Protein AF-V9IES2-F1 (afdb_monomer_lite)

Sequence (153 aa):
MALFLLIIRYALERYCFAPIGKSLGIKNTRTKKATPNEILEKAYTSKKIKHKQILALAKQLDWSERQVERWLRLRRTQDKPSTLTKFCENSWRCLYYTYSFIYGLIILWDKLWLWDINYCYYNYPYHPVSDDVWWYYMISMAFYWSLSFSQFF

Organism: Apis cerana (NCBI:txid7461)

Foldseek 3Di:
DLVVLLVVLVCCLVPPLLVVCVVVVQDQDQQDQFDDDPVLVVVLVPPDDDLVNLVVVCVVVVHDSVSSVVSSVSNVSNPDHGPSRVRSVVVSVVVVVVVLVVLVCVVCVPPPCVVPVVVVVPPPPDDDDDPSNVVSVVVVVSNVVSVVVVVVD

Secondary structure (DSSP, 8-state):
-HHHHHHHHHHHIIIIIHHHHHHTT----PPPPPPP-HHHHHHHTSS---HHHHHHHHHHTT--HHHHHHHHHHHHHHTSPPHHHHHHHHHHHHHHHHHHHHHHHHHHHT-HHHH-GGGGTTTTT--PPPHHHHHHHHHHHHHHHHHHHHHH-

Radius of gyration: 24.8 Å; chains: 1; bounding box: 57×42×61 Å

Structure (mmCIF, N/CA/C/O backbone):
data_AF-V9IES2-F1
#
_entry.id   AF-V9IES2-F1
#
loop_
_atom_site.group_PDB
_atom_site.id
_atom_site.type_symbol
_atom_site.label_atom_id
_atom_site.label_alt_id
_atom_site.label_comp_id
_atom_site.label_asym_id
_atom_site.label_entity_id
_atom_site.label_seq_id
_atom_site.pdbx_PDB_ins_code
_atom_site.Cartn_x
_atom_site.Cartn_y
_atom_site.Cartn_z
_atom_site.occupancy
_atom_site.B_iso_or_equiv
_atom_site.auth_seq_id
_atom_site.auth_comp_id
_atom_site.auth_asym_id
_atom_site.auth_atom_id
_atom_site.pdbx_PDB_model_num
ATOM 1 N N . MET A 1 1 ? -2.226 0.816 -16.519 1.00 76.81 1 MET A N 1
ATOM 2 C CA . MET A 1 1 ? -1.141 0.231 -15.694 1.00 76.81 1 MET A CA 1
ATOM 3 C C . MET A 1 1 ? -1.426 0.207 -14.199 1.00 76.81 1 MET A C 1
ATOM 5 O O . MET A 1 1 ? -1.212 -0.838 -13.605 1.00 76.81 1 MET A O 1
ATOM 9 N N . ALA A 1 2 ? -1.960 1.268 -13.582 1.00 79.06 2 ALA A N 1
ATOM 10 C CA . ALA A 1 2 ? -2.215 1.265 -12.133 1.00 79.06 2 ALA A CA 1
ATOM 11 C C . ALA A 1 2 ? -3.170 0.140 -11.666 1.00 79.06 2 ALA A C 1
ATOM 13 O O . ALA A 1 2 ? -2.853 -0.568 -10.719 1.00 79.06 2 ALA A O 1
ATOM 14 N N . LEU A 1 3 ? -4.289 -0.095 -12.369 1.00 82.69 3 LEU A N 1
ATOM 15 C CA . LEU A 1 3 ? -5.217 -1.199 -12.056 1.00 82.69 3 LEU A CA 1
ATOM 16 C C . LEU A 1 3 ? -4.558 -2.579 -12.178 1.00 82.69 3 LEU A C 1
ATOM 18 O O . LEU A 1 3 ? -4.772 -3.452 -11.347 1.00 82.69 3 LEU A O 1
ATOM 22 N N . PHE A 1 4 ? -3.713 -2.762 -13.191 1.00 85.62 4 PHE A N 1
ATOM 23 C CA . PHE A 1 4 ? -2.961 -3.998 -13.378 1.00 85.62 4 PHE A CA 1
ATOM 24 C C . PHE A 1 4 ? -1.967 -4.231 -12.229 1.00 85.62 4 PHE A C 1
ATOM 26 O O . PHE A 1 4 ? -1.922 -5.323 -11.669 1.00 85.62 4 PHE A O 1
ATOM 33 N N . LEU A 1 5 ? -1.250 -3.186 -11.797 1.00 84.75 5 LEU A N 1
ATOM 34 C CA . LEU A 1 5 ? -0.378 -3.242 -10.618 1.00 84.75 5 LEU A CA 1
ATOM 35 C C . LEU A 1 5 ? -1.156 -3.535 -9.327 1.00 84.75 5 LEU A C 1
ATOM 37 O O . LEU A 1 5 ? -0.642 -4.246 -8.468 1.00 84.75 5 LEU A O 1
ATOM 41 N N . LEU A 1 6 ? -2.397 -3.055 -9.195 1.00 84.19 6 LEU A N 1
ATOM 42 C CA . LEU A 1 6 ? -3.272 -3.410 -8.070 1.00 84.19 6 LEU A CA 1
ATOM 43 C C . LEU A 1 6 ? -3.662 -4.892 -8.084 1.00 84.19 6 LEU A C 1
ATOM 45 O O . LEU A 1 6 ? -3.635 -5.532 -7.034 1.00 84.19 6 LEU A O 1
ATOM 49 N N . ILE A 1 7 ? -3.981 -5.452 -9.255 1.00 86.81 7 ILE A N 1
ATOM 50 C CA . ILE A 1 7 ? -4.286 -6.883 -9.401 1.00 86.81 7 ILE A CA 1
ATOM 51 C C . ILE A 1 7 ? -3.054 -7.726 -9.048 1.00 86.81 7 ILE A C 1
ATOM 53 O O . ILE A 1 7 ? -3.165 -8.672 -8.268 1.00 86.81 7 ILE A O 1
ATOM 57 N N . ILE A 1 8 ? -1.876 -7.353 -9.559 1.00 86.88 8 ILE A N 1
ATOM 58 C CA . ILE A 1 8 ? -0.607 -8.017 -9.228 1.00 86.88 8 ILE A CA 1
ATOM 59 C C . ILE A 1 8 ? -0.336 -7.943 -7.727 1.00 86.88 8 ILE A C 1
ATOM 61 O O . ILE A 1 8 ? -0.038 -8.966 -7.111 1.00 86.88 8 ILE A O 1
ATOM 65 N N . ARG A 1 9 ? -0.471 -6.756 -7.127 1.00 87.31 9 ARG A N 1
ATOM 66 C CA . ARG A 1 9 ? -0.310 -6.565 -5.684 1.00 87.31 9 ARG A CA 1
ATOM 67 C C . ARG A 1 9 ? -1.229 -7.503 -4.912 1.00 87.31 9 ARG A C 1
ATOM 69 O O . ARG A 1 9 ? -0.760 -8.200 -4.019 1.00 87.31 9 ARG A O 1
ATOM 76 N N . TYR A 1 10 ? -2.512 -7.541 -5.268 1.00 85.56 10 TYR A N 1
ATOM 77 C CA . TYR A 1 10 ? -3.500 -8.388 -4.605 1.00 85.56 10 TYR A CA 1
ATOM 78 C C . TYR A 1 10 ? -3.145 -9.877 -4.715 1.00 85.56 10 TYR A C 1
ATOM 80 O O . TYR A 1 10 ? -3.225 -10.615 -3.729 1.00 85.56 10 TYR A O 1
ATOM 88 N N . ALA A 1 11 ? -2.710 -10.317 -5.897 1.00 88.50 11 ALA A N 1
ATOM 89 C CA . ALA A 1 11 ? -2.271 -11.687 -6.122 1.00 88.50 11 ALA A CA 1
ATOM 90 C C . ALA A 1 11 ? -1.025 -12.027 -5.286 1.00 88.50 11 ALA A C 1
ATOM 92 O O . ALA A 1 11 ? -1.034 -13.012 -4.549 1.00 88.50 11 ALA A O 1
ATOM 93 N N . LEU A 1 12 ? 0.022 -11.201 -5.333 1.00 87.25 12 LEU A N 1
ATOM 94 C CA . LEU A 1 12 ? 1.265 -11.437 -4.591 1.00 87.25 12 LEU A CA 1
ATOM 95 C C . LEU A 1 12 ? 1.062 -11.389 -3.080 1.00 87.25 12 LEU A C 1
ATOM 97 O O . LEU A 1 12 ? 1.608 -12.223 -2.358 1.00 87.25 12 LEU A O 1
ATOM 101 N N . GLU A 1 13 ? 0.246 -10.461 -2.590 1.00 87.62 13 GLU A N 1
ATOM 102 C CA . GLU A 1 13 ? -0.111 -10.395 -1.178 1.00 87.62 13 GLU A CA 1
ATOM 103 C C . GLU A 1 13 ? -0.779 -11.693 -0.718 1.00 87.62 13 GLU A C 1
ATOM 105 O O . GLU A 1 13 ? -0.385 -12.264 0.303 1.00 87.62 13 GLU A O 1
ATOM 110 N N . ARG A 1 14 ? -1.743 -12.203 -1.492 1.00 85.06 14 ARG A N 1
ATOM 111 C CA . ARG A 1 14 ? -2.529 -13.378 -1.107 1.00 85.06 14 ARG A CA 1
ATOM 112 C C . ARG A 1 14 ? -1.782 -14.700 -1.286 1.00 85.06 14 ARG A C 1
ATOM 114 O O . ARG A 1 14 ? -1.912 -15.572 -0.426 1.00 85.06 14 ARG A O 1
ATOM 121 N N . TYR A 1 15 ? -1.024 -14.846 -2.370 1.00 87.62 15 TYR A N 1
ATOM 122 C CA . TYR A 1 15 ? -0.391 -16.112 -2.754 1.00 87.62 15 TYR A CA 1
ATOM 123 C C . TYR A 1 15 ? 1.081 -16.225 -2.351 1.00 87.62 15 TYR A C 1
ATOM 125 O O . TYR A 1 15 ? 1.563 -17.344 -2.199 1.00 87.62 15 TYR A O 1
ATOM 133 N N . CYS A 1 16 ? 1.791 -15.114 -2.133 1.00 88.94 16 CYS A N 1
ATOM 134 C CA . CYS A 1 16 ? 3.220 -15.132 -1.804 1.00 88.94 16 CYS A CA 1
ATOM 135 C C . CYS A 1 16 ? 3.497 -14.523 -0.425 1.00 88.94 16 CYS A C 1
ATOM 137 O O . CYS A 1 16 ? 3.954 -15.221 0.476 1.00 88.94 16 CYS A O 1
ATOM 139 N N . PHE A 1 17 ? 3.186 -13.243 -0.206 1.00 89.50 17 PHE A N 1
ATOM 140 C CA . PHE A 1 17 ? 3.607 -12.550 1.019 1.00 89.50 17 PHE A CA 1
ATOM 141 C C . PHE A 1 17 ? 2.889 -13.054 2.270 1.00 89.50 17 PHE A C 1
ATOM 143 O O . PHE A 1 17 ? 3.535 -13.273 3.293 1.00 89.50 17 PHE A O 1
ATOM 150 N N . ALA A 1 18 ? 1.579 -13.297 2.205 1.00 85.56 18 ALA A N 1
ATOM 151 C CA . ALA A 1 18 ? 0.831 -13.831 3.337 1.00 85.56 18 ALA A CA 1
ATOM 152 C C . ALA A 1 18 ? 1.300 -15.234 3.780 1.00 85.56 18 ALA A C 1
ATOM 154 O O . ALA A 1 18 ? 1.493 -15.418 4.986 1.00 85.56 18 ALA A O 1
ATOM 155 N N . PRO A 1 19 ? 1.487 -16.236 2.892 1.00 86.81 19 PRO A N 1
ATOM 156 C CA . PRO A 1 19 ? 2.010 -17.535 3.311 1.00 86.81 19 PRO A CA 1
ATOM 157 C C . PRO A 1 19 ? 3.467 -17.463 3.779 1.00 86.81 19 PRO A C 1
ATOM 159 O O . PRO A 1 19 ? 3.775 -18.082 4.795 1.00 86.81 19 PRO A O 1
ATOM 162 N N . ILE A 1 20 ? 4.324 -16.661 3.134 1.00 88.44 20 ILE A N 1
ATOM 163 C CA . ILE A 1 20 ? 5.714 -16.450 3.580 1.00 88.44 20 ILE A CA 1
ATOM 164 C C . ILE A 1 20 ? 5.747 -15.796 4.968 1.00 88.44 20 ILE A C 1
ATOM 166 O O . ILE A 1 20 ? 6.474 -16.228 5.855 1.00 88.44 20 ILE A O 1
ATOM 170 N N . GLY A 1 21 ? 4.911 -14.787 5.211 1.00 86.94 21 GLY A N 1
ATOM 171 C CA . GLY A 1 21 ? 4.812 -14.162 6.528 1.00 86.94 21 GLY A CA 1
ATOM 172 C C . GLY A 1 21 ? 4.367 -15.157 7.603 1.00 86.94 21 GLY A C 1
ATOM 173 O O . GLY A 1 21 ? 4.910 -15.166 8.707 1.00 86.94 21 GLY A O 1
ATOM 174 N N . LYS A 1 22 ? 3.420 -16.047 7.279 1.00 86.56 22 LYS A N 1
ATOM 175 C CA . LYS A 1 22 ? 2.990 -17.110 8.199 1.00 86.56 22 LYS A CA 1
ATOM 176 C C . LYS A 1 22 ? 4.084 -18.149 8.449 1.00 86.56 22 LYS A C 1
ATOM 178 O O . LYS A 1 22 ? 4.233 -18.560 9.597 1.00 86.56 22 LYS A O 1
ATOM 183 N N . SER A 1 23 ? 4.838 -18.561 7.426 1.00 87.06 23 SER A N 1
ATOM 184 C CA . SER A 1 23 ? 5.942 -19.519 7.592 1.00 87.06 23 SER A CA 1
ATOM 185 C C . SER A 1 23 ? 7.101 -18.932 8.402 1.00 87.06 23 SER A C 1
ATOM 187 O O . SER A 1 23 ? 7.703 -19.644 9.196 1.00 87.06 23 SER A O 1
ATOM 189 N N . LEU A 1 24 ? 7.331 -17.618 8.308 1.00 88.25 24 LEU A N 1
ATOM 190 C CA . LEU A 1 24 ? 8.254 -16.864 9.167 1.00 88.25 24 LEU A CA 1
ATOM 191 C C . LEU A 1 24 ? 7.744 -16.677 10.613 1.00 88.25 24 LEU A C 1
ATOM 193 O O . LEU A 1 24 ? 8.389 -16.008 11.418 1.00 88.25 24 LEU A O 1
ATOM 197 N N . GLY A 1 25 ? 6.578 -17.231 10.961 1.00 85.56 25 GLY A N 1
ATOM 198 C CA . GLY A 1 25 ? 6.010 -17.153 12.308 1.00 85.56 25 GLY A CA 1
ATOM 199 C C . GLY A 1 25 ? 5.325 -15.822 12.635 1.00 85.56 25 GLY A C 1
ATOM 200 O O . GLY A 1 25 ? 4.982 -15.577 13.797 1.00 85.56 25 GLY A O 1
ATOM 201 N N . ILE A 1 26 ? 5.075 -14.958 11.641 1.00 86.38 26 ILE A N 1
ATOM 202 C CA . ILE A 1 26 ? 4.349 -13.701 11.851 1.00 86.38 26 ILE A CA 1
ATOM 203 C C . ILE A 1 26 ? 2.893 -14.033 12.169 1.00 86.38 26 ILE A C 1
ATOM 205 O O . ILE A 1 26 ? 2.094 -14.422 11.313 1.00 86.38 26 ILE A O 1
ATOM 209 N N . LYS A 1 27 ? 2.531 -13.852 13.440 1.00 76.06 27 LYS A N 1
ATOM 210 C CA . LYS A 1 27 ? 1.170 -14.094 13.915 1.00 76.06 27 LYS A CA 1
ATOM 211 C C . LYS A 1 27 ? 0.206 -13.132 13.227 1.00 76.06 27 LYS A C 1
ATOM 213 O O . LYS A 1 27 ? 0.396 -11.915 13.247 1.00 76.06 27 LYS A O 1
ATOM 218 N N . ASN A 1 28 ? -0.882 -13.676 12.686 1.00 74.06 28 ASN A N 1
ATOM 219 C CA . ASN A 1 28 ? -2.024 -12.894 12.220 1.00 74.06 28 ASN A CA 1
ATOM 220 C C . ASN A 1 28 ? -2.881 -12.458 13.421 1.00 74.06 28 ASN A C 1
ATOM 222 O O . ASN A 1 28 ? -4.043 -12.845 13.555 1.00 74.06 28 ASN A O 1
ATOM 226 N N . THR A 1 29 ? -2.280 -11.703 14.343 1.00 68.94 29 THR A N 1
ATOM 227 C CA . THR A 1 29 ? -2.970 -11.199 15.531 1.00 68.94 29 THR A CA 1
ATOM 228 C C . THR A 1 29 ? -3.866 -10.043 15.110 1.00 68.94 29 THR A C 1
ATOM 230 O O . THR A 1 29 ? -3.486 -8.874 15.173 1.00 68.94 29 THR A O 1
ATOM 233 N N . ARG A 1 30 ? -5.073 -10.367 14.647 1.00 67.12 30 ARG A N 1
ATOM 234 C CA . ARG A 1 30 ? -6.145 -9.379 14.542 1.00 67.12 30 ARG A CA 1
ATOM 235 C C . ARG A 1 30 ? -6.650 -9.081 15.945 1.00 67.12 30 ARG A C 1
ATOM 237 O O . ARG A 1 30 ? -6.863 -9.995 16.742 1.00 67.12 30 ARG A O 1
ATOM 244 N N . THR A 1 31 ? -6.812 -7.803 16.268 1.00 69.69 31 THR A N 1
ATOM 245 C CA . THR A 1 31 ? -7.374 -7.422 17.562 1.00 69.69 31 THR A CA 1
ATOM 246 C C . THR A 1 31 ? -8.795 -7.968 17.677 1.00 69.69 31 THR A C 1
ATOM 248 O O . THR A 1 31 ? -9.514 -8.053 16.678 1.00 69.69 31 THR A O 1
ATOM 251 N N . LYS A 1 32 ? -9.192 -8.392 18.883 1.00 73.44 32 LYS A N 1
ATOM 252 C CA . LYS A 1 32 ? -10.550 -8.896 19.129 1.00 73.44 32 LYS A CA 1
ATOM 253 C C . LYS A 1 32 ? -11.566 -7.856 18.653 1.00 73.44 32 LYS A C 1
ATOM 255 O O . LYS A 1 32 ? -11.374 -6.668 18.904 1.00 73.44 32 LYS A O 1
ATOM 260 N N . LYS A 1 33 ? -12.622 -8.307 17.971 1.00 76.94 33 LYS A N 1
ATOM 261 C CA . LYS A 1 33 ? -13.704 -7.421 17.536 1.00 76.94 33 LYS A CA 1
ATOM 262 C C . LYS A 1 33 ? -14.464 -6.904 18.757 1.00 76.94 33 LYS A C 1
ATOM 264 O O . LYS A 1 33 ? -14.721 -7.673 19.685 1.00 76.94 33 LYS A O 1
ATOM 269 N N . ALA A 1 34 ? -14.793 -5.617 18.755 1.00 80.88 34 ALA A N 1
ATOM 270 C CA . ALA A 1 34 ? -15.680 -5.038 19.754 1.00 80.88 34 ALA A CA 1
ATOM 271 C C . ALA A 1 34 ? -17.079 -5.648 19.619 1.00 80.88 34 ALA A C 1
ATOM 273 O O . ALA A 1 34 ? -17.479 -6.060 18.528 1.00 80.88 34 ALA A O 1
ATOM 274 N N . THR A 1 35 ? -17.813 -5.743 20.728 1.00 81.94 35 THR A N 1
ATOM 275 C CA . THR A 1 35 ? -19.206 -6.193 20.685 1.00 81.94 35 THR A CA 1
ATOM 276 C C . THR A 1 35 ? -20.021 -5.209 19.841 1.00 81.94 35 THR A C 1
ATOM 278 O O . THR A 1 35 ? -19.884 -4.003 20.042 1.00 81.94 35 THR A O 1
ATOM 281 N N . PRO A 1 36 ? -20.836 -5.670 18.881 1.00 79.56 36 PRO A N 1
ATOM 282 C CA . PRO A 1 36 ? -21.607 -4.763 18.039 1.00 79.56 36 PRO A CA 1
ATOM 283 C C . PRO A 1 36 ? -22.594 -3.971 18.907 1.00 79.56 36 PRO A C 1
ATOM 285 O O . PRO A 1 36 ? -23.424 -4.556 19.598 1.00 79.56 36 PRO A O 1
ATOM 288 N N . ASN A 1 37 ? -22.461 -2.644 18.912 1.00 85.31 37 ASN A N 1
ATOM 289 C CA . ASN A 1 37 ? -23.344 -1.734 19.638 1.00 85.31 37 ASN A CA 1
ATOM 290 C C . ASN A 1 37 ? -23.512 -0.443 18.829 1.00 85.31 37 ASN A C 1
ATOM 292 O O . ASN A 1 37 ? -22.596 0.374 18.748 1.00 85.31 37 ASN A O 1
ATOM 296 N N . GLU A 1 38 ? -24.692 -0.257 18.243 1.00 84.75 38 GLU A N 1
ATOM 297 C CA . GLU A 1 38 ? -24.979 0.864 17.342 1.00 84.75 38 GLU A CA 1
ATOM 298 C C . GLU A 1 38 ? -24.860 2.236 18.016 1.00 84.75 38 GLU A C 1
ATOM 300 O O . GLU A 1 38 ? -24.465 3.208 17.372 1.00 84.75 38 GLU A O 1
ATOM 305 N N . ILE A 1 39 ? -25.165 2.332 19.314 1.00 84.38 39 ILE A N 1
ATOM 306 C CA . I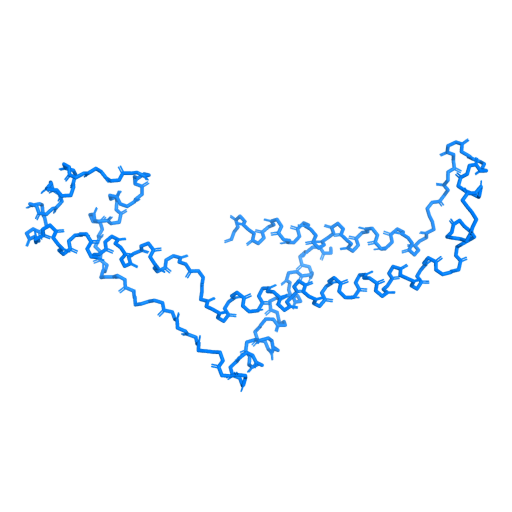LE A 1 39 ? -25.082 3.589 20.071 1.00 84.38 39 ILE A CA 1
ATOM 307 C C . ILE A 1 39 ? -23.612 3.993 20.245 1.00 84.38 39 ILE A C 1
ATOM 309 O O . ILE A 1 39 ? -23.251 5.154 20.034 1.00 84.38 39 ILE A O 1
ATOM 313 N N . LEU A 1 40 ? -22.743 3.030 20.570 1.00 83.75 40 LEU A N 1
ATOM 314 C CA . LEU A 1 40 ? -21.304 3.271 20.706 1.00 83.75 40 LEU A CA 1
ATOM 315 C C . LEU A 1 40 ? -20.615 3.498 19.356 1.00 83.75 40 LEU A C 1
ATOM 317 O O . LEU A 1 40 ? -19.702 4.318 19.287 1.00 83.75 40 LEU A O 1
ATOM 321 N N . GLU A 1 41 ? -21.061 2.835 18.286 1.00 85.50 41 GLU A N 1
ATOM 322 C CA . GLU A 1 41 ? -20.583 3.088 16.918 1.00 85.50 41 GLU A CA 1
ATOM 323 C C . GLU A 1 41 ? -20.932 4.511 16.459 1.00 85.50 41 GLU A C 1
ATOM 325 O O . GLU A 1 41 ? -20.047 5.239 16.007 1.00 85.50 41 GLU A O 1
ATOM 330 N N . LYS A 1 42 ? -22.182 4.960 16.665 1.00 84.31 42 LYS A N 1
ATOM 331 C CA . LYS A 1 42 ? -22.596 6.346 16.372 1.00 84.31 42 LYS A CA 1
ATOM 332 C C . LYS A 1 42 ? -21.776 7.361 17.168 1.00 84.31 42 LYS A C 1
ATOM 334 O O . LYS A 1 42 ? -21.365 8.390 16.632 1.00 84.31 42 LYS A O 1
ATOM 339 N N . ALA A 1 43 ? -21.498 7.071 18.439 1.00 82.56 43 ALA A N 1
ATOM 340 C CA . ALA A 1 43 ? -20.645 7.920 19.263 1.00 82.56 43 ALA A CA 1
ATOM 341 C C . ALA A 1 43 ? -19.179 7.919 18.792 1.00 82.56 43 ALA A C 1
ATOM 343 O O . ALA A 1 43 ? -18.521 8.959 18.846 1.00 82.56 43 ALA A O 1
ATOM 344 N N . TYR A 1 44 ? -18.666 6.785 18.309 1.00 81.44 44 TYR A N 1
ATOM 345 C CA . TYR A 1 44 ? -17.294 6.641 17.815 1.00 81.44 44 TYR A CA 1
ATOM 346 C C . TYR A 1 44 ? -17.012 7.475 16.563 1.00 81.44 44 TYR A C 1
ATOM 348 O O . TYR A 1 44 ? -15.914 8.017 16.433 1.00 81.44 44 TYR A O 1
ATOM 356 N N . THR A 1 45 ? -18.000 7.654 15.682 1.00 77.62 45 THR A N 1
ATOM 357 C CA . THR A 1 45 ? -17.875 8.537 14.509 1.00 77.62 45 THR A CA 1
ATOM 358 C C . THR A 1 45 ? -17.550 9.986 14.906 1.00 77.62 45 THR A C 1
ATOM 360 O O . THR A 1 45 ? -16.941 10.728 14.133 1.00 77.62 45 THR A O 1
ATOM 363 N N . SER A 1 46 ? -17.887 10.403 16.133 1.00 73.19 46 SER A N 1
ATOM 364 C CA . SER A 1 46 ? -17.504 11.717 16.647 1.00 73.19 46 SER A CA 1
ATOM 365 C C . SER A 1 46 ? -16.005 11.763 17.005 1.00 73.19 46 SER A C 1
ATOM 367 O O . SER A 1 46 ? -15.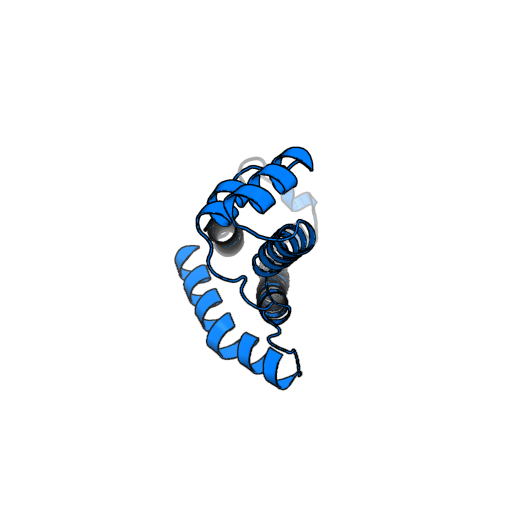518 11.050 17.882 1.00 73.19 46 SER A O 1
ATOM 369 N N . LYS A 1 47 ? -15.245 12.637 16.321 1.00 68.06 47 LYS A N 1
ATOM 370 C CA . LYS A 1 47 ? -13.764 12.730 16.367 1.00 68.06 47 LYS A CA 1
ATOM 371 C C . LYS A 1 47 ? -13.133 12.736 17.771 1.00 68.06 47 LYS A C 1
ATOM 373 O O . LYS A 1 47 ? -11.977 12.339 17.910 1.00 68.06 47 LYS A O 1
ATOM 378 N N . LYS A 1 48 ? -13.835 13.218 18.804 1.00 76.06 48 LYS A N 1
ATOM 379 C CA . LYS A 1 48 ? -13.361 13.223 20.198 1.00 76.06 48 LYS A CA 1
ATOM 380 C C . LYS A 1 48 ? -14.520 13.044 21.174 1.00 76.06 48 LYS A C 1
ATOM 382 O O . LYS A 1 48 ? -15.239 13.996 21.462 1.00 76.06 48 LYS A O 1
ATOM 387 N N . ILE A 1 49 ? -14.613 11.849 21.750 1.00 79.88 49 ILE A N 1
ATOM 388 C CA . ILE A 1 49 ? -15.527 11.566 22.858 1.00 79.88 49 ILE A CA 1
ATOM 389 C C . ILE A 1 49 ? -14.967 12.204 24.137 1.00 79.88 49 ILE A C 1
ATOM 391 O O . ILE A 1 49 ? -13.866 11.861 24.576 1.00 79.88 49 ILE A O 1
ATOM 395 N N . LYS A 1 50 ? -15.711 13.147 24.725 1.00 83.94 50 LYS A N 1
ATOM 396 C CA . LYS A 1 50 ? -15.385 13.767 26.025 1.00 83.94 50 LYS A CA 1
ATOM 397 C C . LYS A 1 50 ? -15.889 12.893 27.176 1.00 83.94 50 LYS A C 1
ATOM 399 O O . LYS A 1 50 ? -16.870 12.175 27.020 1.00 83.94 50 LYS A O 1
ATOM 404 N N . HIS A 1 51 ? -15.305 13.034 28.367 1.00 84.25 51 HIS A N 1
ATOM 405 C CA . HIS A 1 51 ? -15.727 12.276 29.556 1.00 84.25 51 HIS A CA 1
ATOM 406 C C . HIS A 1 51 ? -17.232 12.428 29.872 1.00 84.25 51 HIS A C 1
ATOM 408 O O . HIS A 1 51 ? -17.911 11.441 30.129 1.00 84.25 51 HIS A O 1
ATOM 414 N N . LYS A 1 52 ? -17.808 13.629 29.695 1.00 84.69 52 LYS A N 1
ATOM 415 C CA . LYS A 1 52 ? -19.264 13.851 29.826 1.00 84.69 52 LYS A CA 1
ATOM 416 C C . LYS A 1 52 ? -20.113 12.981 28.885 1.00 84.69 52 LYS A C 1
ATOM 418 O O . LYS A 1 52 ? -21.203 12.568 29.260 1.00 84.69 52 LYS A O 1
ATOM 423 N N . GLN A 1 53 ? -19.630 12.698 27.675 1.00 84.69 53 GLN A N 1
ATOM 424 C CA . GLN A 1 53 ? -20.328 11.816 26.734 1.00 84.69 53 GLN A CA 1
ATOM 425 C C . GLN A 1 53 ? -20.191 10.347 27.140 1.00 84.69 53 GLN A C 1
ATOM 427 O O . GLN A 1 53 ? -21.134 9.592 26.958 1.00 84.69 53 GLN A O 1
ATOM 432 N N . ILE A 1 54 ? -19.062 9.950 27.737 1.00 87.19 54 ILE A N 1
ATOM 433 C CA . ILE A 1 54 ? -18.883 8.596 28.288 1.00 87.19 54 ILE A CA 1
ATOM 434 C C . ILE A 1 54 ? -19.908 8.341 29.397 1.00 87.19 54 ILE A C 1
ATOM 436 O O . ILE A 1 54 ? -20.544 7.293 29.386 1.00 87.19 54 ILE A O 1
ATOM 440 N N . LEU A 1 55 ? -20.133 9.317 30.285 1.00 88.56 55 LEU A N 1
ATOM 441 C CA . LEU A 1 55 ? -21.161 9.242 31.332 1.00 88.56 55 LEU A CA 1
ATOM 442 C C . LEU A 1 55 ? -22.574 9.092 30.754 1.00 88.56 55 LEU A C 1
ATOM 444 O O . LEU A 1 55 ? -23.348 8.250 31.204 1.00 88.56 55 LEU A O 1
ATOM 448 N N . ALA A 1 56 ? -22.905 9.885 29.731 1.00 87.56 56 ALA A N 1
ATOM 449 C CA . ALA A 1 56 ? -24.201 9.794 29.063 1.00 87.56 56 ALA A CA 1
ATOM 450 C C . ALA A 1 56 ? -24.404 8.425 28.387 1.00 87.56 56 ALA A C 1
ATOM 452 O O . ALA A 1 56 ? -25.469 7.829 28.520 1.00 87.56 56 ALA A O 1
ATOM 453 N N . LEU A 1 57 ? -23.369 7.902 27.719 1.00 88.50 57 LEU A N 1
ATOM 454 C CA . LEU A 1 57 ? -23.391 6.587 27.072 1.00 88.50 57 LEU A CA 1
ATOM 455 C C . LEU A 1 57 ? -23.498 5.447 28.087 1.00 88.50 57 LEU A C 1
ATOM 457 O O . LEU A 1 57 ? -24.256 4.512 27.861 1.00 88.50 57 LEU A O 1
ATOM 461 N N . ALA A 1 58 ? -22.778 5.539 29.206 1.00 90.12 58 ALA A N 1
ATOM 462 C CA . ALA A 1 58 ? -22.857 4.584 30.308 1.00 90.12 58 ALA A CA 1
ATOM 463 C C . ALA A 1 58 ? -24.293 4.484 30.845 1.00 90.12 58 ALA A C 1
ATOM 465 O O . ALA A 1 58 ? -24.83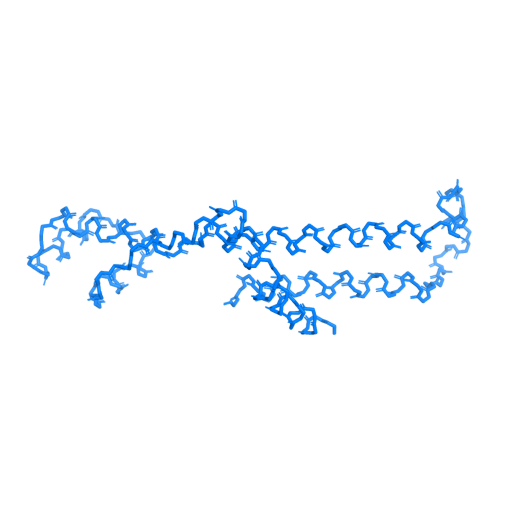1 3.386 30.957 1.00 90.12 58 ALA A O 1
ATOM 466 N N . LYS A 1 59 ? -24.948 5.634 31.062 1.00 90.69 59 LYS A N 1
ATOM 467 C CA . LYS A 1 59 ? -26.347 5.698 31.507 1.00 90.69 59 LYS A CA 1
ATOM 468 C C . LYS A 1 59 ? -27.341 5.190 30.458 1.00 90.69 59 LYS A C 1
ATOM 470 O O . LYS A 1 59 ? -28.325 4.566 30.817 1.00 90.69 59 LYS A O 1
ATOM 475 N N . GLN A 1 60 ? -27.111 5.465 29.174 1.00 90.50 60 GLN A N 1
ATOM 476 C CA . GLN A 1 60 ? -28.014 5.037 28.098 1.00 90.50 60 GLN A CA 1
ATOM 477 C C . GLN A 1 60 ? -27.953 3.524 27.833 1.00 90.50 60 GLN A C 1
ATOM 479 O O . GLN A 1 60 ? -28.922 2.945 27.353 1.00 90.50 60 GLN A O 1
ATOM 484 N N . LEU A 1 61 ? -26.803 2.901 28.095 1.00 86.50 61 LEU A N 1
ATOM 485 C CA . LEU A 1 61 ? -26.533 1.492 27.800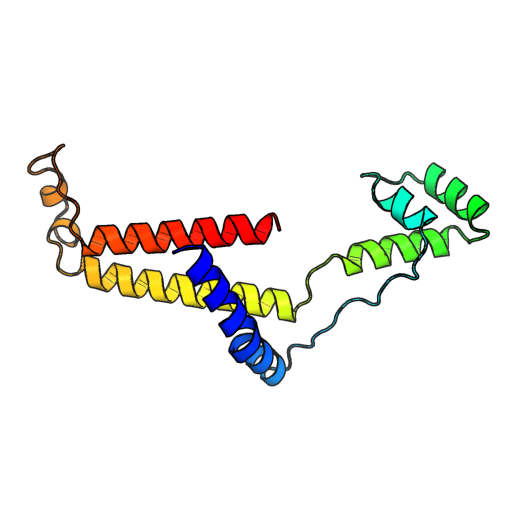 1.00 86.50 61 LEU A CA 1
ATOM 486 C C . LEU A 1 61 ? -26.629 0.580 29.027 1.00 86.50 61 LEU A C 1
ATOM 488 O O . LEU A 1 61 ? -26.370 -0.613 28.891 1.00 86.50 61 LEU A O 1
ATOM 492 N N . ASP A 1 62 ? -26.925 1.136 30.205 1.00 89.75 62 ASP A N 1
ATOM 493 C CA . ASP A 1 62 ? -26.794 0.462 31.504 1.00 89.75 62 ASP A CA 1
ATOM 494 C C . ASP A 1 62 ? -25.418 -0.210 31.682 1.00 89.75 62 ASP A C 1
ATOM 496 O O . ASP A 1 62 ? -25.279 -1.325 32.189 1.00 89.75 62 ASP A O 1
ATOM 500 N N . TRP A 1 63 ? -24.361 0.468 31.224 1.00 90.38 63 TRP A N 1
ATOM 501 C CA . TRP A 1 63 ? -22.973 0.015 31.333 1.00 90.38 63 TRP A CA 1
ATOM 502 C C . TRP A 1 63 ? -22.213 0.846 32.359 1.00 90.38 63 TRP A C 1
ATOM 504 O O . TRP A 1 63 ? -22.473 2.028 32.561 1.00 90.38 63 TRP A O 1
ATOM 514 N N . SER A 1 64 ? -21.177 0.257 32.951 1.00 91.00 64 SER A N 1
ATOM 515 C CA . SER A 1 64 ? -20.180 1.035 33.688 1.00 91.00 64 SER A CA 1
ATOM 516 C C . SER A 1 64 ? -19.338 1.894 32.737 1.00 91.00 64 SER A C 1
ATOM 518 O O . SER A 1 64 ? -19.024 1.489 31.613 1.00 91.00 64 SER A O 1
ATOM 520 N N . GLU A 1 65 ? -18.869 3.049 33.213 1.00 90.56 65 GLU A N 1
ATOM 521 C CA . GLU A 1 65 ? -17.935 3.910 32.468 1.00 90.56 65 GLU A CA 1
ATOM 522 C C . GLU A 1 65 ? -16.712 3.126 31.967 1.00 90.56 65 GLU A C 1
ATOM 524 O O . GLU A 1 65 ? -16.302 3.250 30.813 1.00 90.56 65 GLU A O 1
ATOM 529 N N . ARG A 1 66 ? -16.181 2.224 32.808 1.00 88.75 66 ARG A N 1
ATOM 530 C CA . ARG A 1 66 ? -15.056 1.345 32.460 1.00 88.75 66 ARG A CA 1
ATOM 531 C C . ARG A 1 66 ? -15.371 0.406 31.294 1.00 88.75 66 ARG A C 1
ATOM 533 O O . ARG A 1 66 ? -14.481 0.150 30.481 1.00 88.75 66 ARG A O 1
ATOM 540 N N . GLN A 1 67 ? -16.594 -0.121 31.194 1.00 88.81 67 GLN A N 1
ATOM 541 C CA . GLN A 1 67 ? -17.007 -0.958 30.059 1.00 88.81 67 GLN A CA 1
ATOM 542 C C . GLN A 1 67 ? -17.056 -0.142 28.766 1.00 88.81 67 GLN A C 1
ATOM 544 O O . GLN A 1 67 ? -16.514 -0.594 27.754 1.00 88.81 67 GLN A O 1
ATOM 549 N N . VAL A 1 68 ? -17.607 1.076 28.812 1.00 89.00 68 VAL A N 1
ATOM 550 C CA . VAL A 1 68 ? -17.644 1.996 27.663 1.00 89.00 68 VAL A CA 1
ATOM 551 C C . VAL A 1 68 ? -16.226 2.373 27.219 1.00 89.00 68 VAL A C 1
ATOM 553 O O . VAL A 1 68 ? -15.884 2.247 26.043 1.00 89.00 68 VAL A O 1
ATOM 556 N N . GLU A 1 69 ? -15.346 2.752 28.148 1.00 88.69 69 GLU A N 1
ATOM 557 C CA . GLU A 1 69 ? -13.947 3.071 27.839 1.00 88.69 69 GLU A CA 1
ATOM 558 C C . GLU A 1 69 ? -13.171 1.885 27.265 1.00 88.69 69 GLU A C 1
ATOM 560 O O . GLU A 1 69 ? -12.352 2.048 26.353 1.00 88.69 69 GLU A O 1
ATOM 565 N N . ARG A 1 70 ? -13.380 0.685 27.818 1.00 89.88 70 ARG A N 1
ATOM 566 C CA . ARG A 1 70 ? -12.741 -0.540 27.330 1.00 89.88 70 ARG A CA 1
ATOM 567 C C . ARG A 1 70 ? -13.207 -0.856 25.917 1.00 89.88 70 ARG A C 1
ATOM 569 O O . ARG A 1 70 ? -12.371 -1.188 25.079 1.00 89.88 70 ARG A O 1
ATOM 576 N N . TRP A 1 71 ? -14.503 -0.717 25.652 1.00 90.19 71 TRP A N 1
ATOM 577 C CA . TRP A 1 71 ? -15.071 -0.900 24.323 1.00 90.19 71 TRP A CA 1
ATOM 578 C C . TRP A 1 71 ? -14.471 0.094 23.325 1.00 90.19 71 TRP A C 1
ATOM 580 O O . TRP A 1 71 ? -13.947 -0.325 22.297 1.00 90.19 71 TRP A O 1
ATOM 590 N N . LEU A 1 72 ? -14.427 1.387 23.666 1.00 87.75 72 LEU A N 1
ATOM 591 C CA . LEU A 1 72 ? -13.850 2.430 22.809 1.00 87.75 72 LEU A CA 1
ATOM 592 C C . LEU A 1 72 ? -12.362 2.195 22.526 1.00 87.75 72 LEU A C 1
ATOM 594 O O . LEU A 1 72 ? -11.906 2.370 21.394 1.00 87.75 72 LEU A O 1
ATOM 598 N N . ARG A 1 73 ? -11.590 1.774 23.536 1.00 86.62 73 ARG A N 1
ATOM 599 C CA . ARG A 1 73 ? -10.181 1.393 23.355 1.00 86.62 73 ARG A CA 1
ATOM 600 C C . ARG A 1 73 ? -10.042 0.205 22.410 1.00 86.62 73 ARG A C 1
ATOM 602 O O . ARG A 1 73 ? -9.223 0.260 21.496 1.00 86.62 73 ARG A O 1
ATOM 609 N N . LEU A 1 74 ? -10.850 -0.833 22.610 1.00 86.38 74 LEU A N 1
ATOM 610 C CA . LEU A 1 74 ? -10.814 -2.051 21.810 1.00 86.38 74 LEU A CA 1
ATOM 611 C C . LEU A 1 74 ? -11.240 -1.786 20.356 1.00 86.38 74 LEU A C 1
ATOM 613 O O . LEU A 1 74 ? -10.570 -2.256 19.435 1.00 86.38 74 LEU A O 1
ATOM 617 N N . ARG A 1 75 ? -12.258 -0.943 20.144 1.00 85.88 75 ARG A N 1
ATOM 618 C CA . ARG A 1 75 ? -12.705 -0.501 18.818 1.00 85.88 75 ARG A CA 1
ATOM 619 C C . ARG A 1 75 ? -11.616 0.266 18.064 1.00 85.88 75 ARG A C 1
ATOM 621 O O . ARG A 1 75 ? -11.313 -0.083 16.930 1.00 85.88 75 ARG A O 1
ATOM 628 N N . ARG A 1 76 ? -10.924 1.207 18.721 1.00 83.06 76 ARG A N 1
ATOM 629 C CA . ARG A 1 76 ? -9.770 1.923 18.129 1.00 83.06 76 ARG A CA 1
ATOM 630 C C . ARG A 1 76 ? -8.612 1.002 17.763 1.00 83.06 76 ARG A C 1
ATOM 632 O O . ARG A 1 76 ? -7.866 1.280 16.830 1.00 83.06 76 ARG A O 1
ATOM 639 N N . THR A 1 77 ? -8.389 -0.055 18.542 1.00 81.00 77 THR A N 1
ATOM 640 C CA . THR A 1 77 ? -7.344 -1.039 18.232 1.00 81.00 77 THR A CA 1
ATOM 641 C C . THR A 1 77 ? -7.752 -1.999 17.121 1.00 81.00 77 THR A C 1
ATOM 643 O O . THR A 1 77 ? -6.879 -2.434 16.382 1.00 81.00 77 THR A O 1
ATOM 646 N N . GLN A 1 78 ? -9.049 -2.275 16.959 1.00 80.25 78 GLN A N 1
ATOM 647 C CA . GLN A 1 78 ? -9.586 -3.092 15.870 1.00 80.25 78 GLN A CA 1
ATOM 648 C C . GLN A 1 78 ? -9.362 -2.457 14.491 1.00 80.25 78 GLN A C 1
ATOM 650 O O . GLN A 1 78 ? -9.124 -3.187 13.534 1.00 80.25 78 GLN A O 1
ATOM 655 N N . ASP A 1 79 ? -9.388 -1.126 14.395 1.00 72.94 79 ASP A N 1
ATOM 656 C CA . ASP A 1 79 ? -9.141 -0.409 13.134 1.00 72.94 79 ASP A CA 1
ATOM 657 C C . ASP A 1 79 ? -7.658 -0.426 12.717 1.00 72.94 79 ASP A C 1
ATOM 659 O O . ASP A 1 79 ? -7.309 -0.031 11.605 1.00 72.94 79 ASP A O 1
ATOM 663 N N . LYS A 1 80 ? -6.747 -0.878 13.593 1.00 78.06 80 LYS A N 1
ATOM 664 C CA . LYS A 1 80 ? -5.320 -0.931 13.266 1.00 78.06 80 LYS A CA 1
ATOM 665 C C . LYS A 1 80 ? -5.027 -2.143 12.374 1.00 78.06 80 LYS A C 1
ATOM 667 O O . LYS A 1 80 ? -5.407 -3.262 12.728 1.00 78.06 80 LYS A O 1
ATOM 672 N N . PRO A 1 81 ? -4.281 -1.964 11.269 1.00 78.56 81 PRO A N 1
ATOM 673 C CA . PRO A 1 81 ? -3.889 -3.079 10.419 1.00 78.56 81 PRO A CA 1
ATOM 674 C C . PRO A 1 81 ? -3.027 -4.074 11.203 1.00 78.56 81 PRO A C 1
ATOM 676 O O . PRO A 1 81 ? -2.200 -3.692 12.041 1.00 78.56 81 PRO A O 1
ATOM 679 N N . SER A 1 82 ? -3.228 -5.362 10.919 1.00 81.62 82 SER A N 1
ATOM 680 C CA . SER A 1 82 ? -2.495 -6.446 11.576 1.00 81.62 82 SER A CA 1
ATOM 681 C C . SER A 1 82 ? -1.000 -6.397 11.243 1.00 81.62 82 SER A C 1
ATOM 683 O O . SER A 1 82 ? -0.595 -5.858 10.212 1.00 81.62 82 SER A O 1
ATOM 685 N N . THR A 1 83 ? -0.165 -7.001 12.089 1.00 83.50 83 THR A N 1
ATOM 686 C CA . THR A 1 83 ? 1.280 -7.149 11.832 1.00 83.50 83 THR A CA 1
ATOM 687 C C . THR A 1 83 ? 1.564 -7.865 10.513 1.00 83.50 83 THR A C 1
ATOM 689 O O . THR A 1 83 ? 2.469 -7.461 9.790 1.00 83.50 83 THR A O 1
ATOM 692 N N . LEU A 1 84 ? 0.753 -8.869 10.159 1.00 84.69 84 LEU A N 1
ATOM 693 C CA . LEU A 1 84 ? 0.858 -9.578 8.884 1.00 84.69 84 LEU A CA 1
ATOM 694 C C . LEU A 1 84 ? 0.493 -8.680 7.691 1.00 84.69 84 LEU A C 1
ATOM 696 O O . LEU A 1 84 ? 1.181 -8.713 6.677 1.00 84.69 84 LEU A O 1
ATOM 700 N N . THR A 1 85 ? -0.545 -7.848 7.820 1.00 84.44 85 THR A N 1
ATOM 701 C CA . THR A 1 85 ? -0.928 -6.872 6.782 1.00 84.44 85 THR A CA 1
ATOM 702 C C . THR A 1 85 ? 0.200 -5.870 6.547 1.00 84.44 85 THR A C 1
ATOM 704 O O . THR A 1 85 ? 0.623 -5.674 5.414 1.00 84.44 85 THR A O 1
ATOM 707 N N . LYS A 1 86 ? 0.771 -5.319 7.626 1.00 85.94 86 LYS A N 1
ATOM 708 C CA . LYS A 1 86 ? 1.929 -4.420 7.530 1.00 85.94 86 LYS A CA 1
ATOM 709 C C . LYS A 1 86 ? 3.133 -5.101 6.888 1.00 85.94 86 LYS A C 1
ATOM 711 O O . LYS A 1 86 ? 3.834 -4.467 6.109 1.00 85.94 86 LYS A O 1
ATOM 716 N N . PHE A 1 87 ? 3.395 -6.368 7.214 1.00 88.44 87 PHE A N 1
ATOM 717 C CA . PHE A 1 87 ? 4.461 -7.132 6.569 1.00 88.44 87 PHE A CA 1
ATOM 718 C C . PHE A 1 87 ? 4.230 -7.214 5.059 1.00 88.44 87 PHE A C 1
ATOM 720 O O . PHE A 1 87 ? 5.105 -6.812 4.304 1.00 88.44 87 PHE A O 1
ATOM 727 N N . CYS A 1 88 ? 3.034 -7.619 4.623 1.00 88.00 88 CYS A N 1
ATOM 728 C CA . CYS A 1 88 ? 2.711 -7.731 3.200 1.00 88.00 88 CYS A CA 1
ATOM 729 C C . CYS A 1 88 ? 2.833 -6.387 2.461 1.00 88.00 88 CYS A C 1
ATOM 731 O O . CYS A 1 88 ? 3.412 -6.336 1.377 1.00 88.00 88 CYS A O 1
ATOM 733 N N . GLU A 1 89 ? 2.359 -5.291 3.060 1.00 88.06 89 GLU A N 1
ATOM 734 C CA . GLU A 1 89 ? 2.507 -3.940 2.500 1.00 88.06 89 GLU A CA 1
ATOM 735 C C . GLU A 1 89 ? 3.978 -3.532 2.341 1.00 88.06 89 GLU A C 1
ATOM 737 O O . GLU A 1 89 ? 4.364 -2.980 1.309 1.00 88.06 89 GLU A O 1
ATOM 742 N N . ASN A 1 90 ? 4.812 -3.813 3.347 1.00 89.81 90 ASN A N 1
ATOM 743 C CA . ASN A 1 90 ? 6.241 -3.513 3.285 1.00 89.81 90 ASN A CA 1
ATOM 744 C C . ASN A 1 90 ? 6.972 -4.417 2.288 1.00 89.81 90 ASN A C 1
ATOM 746 O O . ASN A 1 90 ? 7.827 -3.925 1.557 1.00 89.81 90 ASN A O 1
ATOM 750 N N . SER A 1 91 ? 6.620 -5.701 2.201 1.00 91.31 91 SER A N 1
ATOM 751 C CA . SER A 1 91 ? 7.175 -6.625 1.207 1.00 91.31 91 SER A CA 1
ATOM 752 C C . SER A 1 91 ? 6.857 -6.180 -0.219 1.00 91.31 91 SER A C 1
ATOM 754 O O . SER A 1 91 ? 7.747 -6.192 -1.064 1.00 91.31 91 SER A O 1
ATOM 756 N N . TRP A 1 92 ? 5.629 -5.717 -0.479 1.00 89.62 92 TRP A N 1
ATOM 757 C CA . TRP A 1 92 ? 5.251 -5.161 -1.781 1.00 89.62 92 TRP A CA 1
ATOM 758 C C . TRP A 1 92 ? 6.076 -3.922 -2.143 1.00 89.62 92 TRP A C 1
ATOM 760 O O . TRP A 1 92 ? 6.619 -3.840 -3.244 1.00 89.62 92 TRP A O 1
ATOM 770 N N . ARG A 1 93 ? 6.215 -2.976 -1.202 1.00 90.44 93 ARG A N 1
ATOM 771 C CA . ARG A 1 93 ? 7.050 -1.778 -1.394 1.00 90.44 93 ARG A CA 1
ATOM 772 C C . ARG A 1 93 ? 8.507 -2.149 -1.646 1.00 90.44 93 ARG A C 1
ATOM 774 O O . ARG A 1 93 ? 9.103 -1.617 -2.572 1.00 90.44 93 ARG A O 1
ATOM 781 N N . CYS A 1 94 ? 9.052 -3.071 -0.857 1.00 92.12 94 CYS A N 1
ATOM 782 C CA . CYS A 1 94 ? 10.416 -3.564 -1.013 1.00 92.12 94 CYS A CA 1
ATOM 783 C C . CYS A 1 94 ? 10.631 -4.141 -2.418 1.00 92.12 94 CYS A C 1
ATOM 785 O O . CYS A 1 94 ? 11.503 -3.666 -3.137 1.00 92.12 94 CYS A O 1
ATOM 787 N N . LEU A 1 95 ? 9.768 -5.068 -2.851 1.00 92.19 95 LEU A N 1
ATOM 788 C CA . LEU A 1 95 ? 9.843 -5.678 -4.180 1.00 92.19 95 LEU A CA 1
ATOM 789 C C . LEU A 1 95 ? 9.825 -4.620 -5.286 1.00 92.19 95 LEU A C 1
ATOM 791 O O . LEU A 1 95 ? 10.681 -4.641 -6.169 1.00 92.19 95 LEU A O 1
ATOM 795 N N . TYR A 1 96 ? 8.881 -3.680 -5.220 1.00 92.12 96 TYR A N 1
ATOM 796 C CA . TYR A 1 96 ? 8.770 -2.625 -6.219 1.00 92.12 96 TYR A CA 1
ATOM 797 C C . TYR A 1 96 ? 10.003 -1.711 -6.251 1.00 92.12 96 TYR A C 1
ATOM 799 O O . TYR A 1 96 ? 10.529 -1.446 -7.329 1.00 92.12 96 TYR A O 1
ATOM 807 N N . TYR A 1 97 ? 10.484 -1.235 -5.098 1.00 92.31 97 TYR A N 1
ATOM 808 C CA . TYR A 1 97 ? 11.638 -0.334 -5.062 1.00 92.31 97 TYR A CA 1
ATOM 809 C C . TYR A 1 97 ? 12.921 -1.029 -5.510 1.00 92.31 97 TYR A C 1
ATOM 811 O O . TYR A 1 97 ? 13.702 -0.427 -6.243 1.00 92.31 97 TYR A O 1
ATOM 819 N N . THR A 1 98 ? 13.119 -2.298 -5.145 1.00 93.75 98 THR A N 1
ATOM 820 C CA . THR A 1 98 ? 14.248 -3.093 -5.641 1.00 93.75 98 THR A CA 1
ATOM 821 C C . THR A 1 98 ? 14.168 -3.278 -7.155 1.00 93.75 98 THR A C 1
ATOM 823 O O . THR A 1 98 ? 15.159 -3.050 -7.844 1.00 93.75 98 THR A O 1
ATOM 826 N N . TYR A 1 99 ? 12.989 -3.618 -7.688 1.00 93.06 99 TYR A N 1
ATOM 827 C CA . TYR A 1 99 ? 12.770 -3.712 -9.133 1.00 93.06 99 TYR A CA 1
ATOM 828 C C . TYR A 1 99 ? 13.050 -2.379 -9.840 1.00 93.06 99 TYR A C 1
ATOM 830 O O . TYR A 1 99 ? 13.816 -2.344 -10.798 1.00 93.06 99 TYR A O 1
ATOM 838 N N . SER A 1 100 ? 12.479 -1.278 -9.343 1.00 93.56 100 SER A N 1
ATOM 839 C CA . SER A 1 100 ? 12.658 0.061 -9.912 1.00 93.56 100 SER A CA 1
ATOM 840 C C . SER A 1 100 ? 14.123 0.486 -9.892 1.00 93.56 100 SER A C 1
ATOM 842 O O . SER A 1 100 ? 14.595 1.072 -10.857 1.00 93.56 100 SER A O 1
ATOM 844 N N . PHE A 1 101 ? 14.856 0.180 -8.822 1.00 93.06 101 PHE A N 1
ATOM 845 C CA . PHE A 1 101 ? 16.274 0.503 -8.724 1.00 93.06 101 PHE A CA 1
ATOM 846 C C . PHE A 1 101 ? 17.102 -0.256 -9.767 1.00 93.06 101 PHE A C 1
ATOM 848 O O . PHE A 1 101 ? 17.855 0.360 -10.515 1.00 93.06 101 PHE A O 1
ATOM 855 N N . ILE A 1 102 ? 16.920 -1.577 -9.865 1.00 94.75 102 ILE A N 1
ATOM 856 C CA . ILE A 1 102 ? 17.639 -2.411 -10.839 1.00 94.75 102 ILE A CA 1
ATOM 857 C C . ILE A 1 102 ? 17.289 -1.987 -12.268 1.00 94.75 102 ILE A C 1
ATOM 859 O O . ILE A 1 102 ? 18.182 -1.792 -13.087 1.00 94.75 102 ILE A O 1
ATOM 863 N N . TYR A 1 103 ? 16.002 -1.795 -12.562 1.00 93.19 103 TYR A N 1
ATOM 864 C CA . TYR A 1 103 ? 15.555 -1.368 -13.884 1.00 93.19 103 TYR A CA 1
ATOM 865 C C . TYR A 1 103 ? 16.105 0.018 -14.247 1.00 93.19 103 TYR A C 1
ATOM 867 O O . TYR A 1 103 ? 16.586 0.207 -15.360 1.00 93.19 103 TYR A O 1
ATOM 875 N N . GLY A 1 104 ? 16.121 0.952 -13.291 1.00 93.00 104 GLY A N 1
ATOM 876 C CA . GLY A 1 104 ? 16.716 2.278 -13.453 1.00 93.00 104 GLY A CA 1
ATOM 877 C C . GLY A 1 104 ? 18.210 2.222 -13.771 1.00 93.00 104 GLY A C 1
ATOM 878 O O . GLY A 1 104 ? 18.660 2.908 -14.684 1.00 93.00 104 GLY A O 1
ATOM 879 N N . LEU A 1 105 ? 18.971 1.370 -13.074 1.00 93.12 105 LEU A N 1
ATOM 880 C CA . LEU A 1 105 ? 20.390 1.160 -13.374 1.00 93.12 105 LEU A CA 1
ATOM 881 C C . LEU A 1 105 ? 20.597 0.614 -14.789 1.00 93.12 105 LEU A C 1
ATOM 883 O O . LEU A 1 105 ? 21.447 1.131 -15.506 1.00 93.12 105 LEU A O 1
ATOM 887 N N . ILE 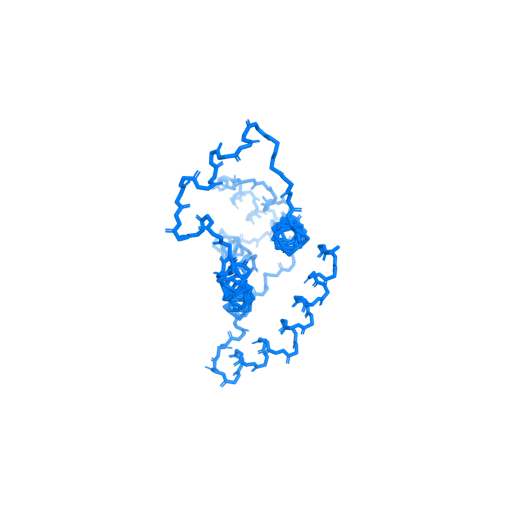A 1 106 ? 19.805 -0.381 -15.201 1.00 92.94 106 ILE A N 1
ATOM 888 C CA . ILE A 1 106 ? 19.917 -1.002 -16.529 1.00 92.94 106 ILE A CA 1
ATOM 889 C C . ILE A 1 106 ? 19.664 0.026 -17.637 1.00 92.94 106 ILE A C 1
ATOM 891 O O . ILE A 1 106 ? 20.487 0.163 -18.535 1.00 92.94 106 ILE A O 1
ATOM 895 N N . ILE A 1 107 ? 18.560 0.779 -17.573 1.00 92.44 107 ILE A N 1
ATOM 896 C CA . ILE A 1 107 ? 18.211 1.726 -18.648 1.00 92.44 107 ILE A CA 1
ATOM 897 C C . ILE A 1 107 ? 19.149 2.933 -18.712 1.00 92.44 107 ILE A C 1
ATOM 899 O O . ILE A 1 107 ? 19.291 3.535 -19.777 1.00 92.44 107 ILE A O 1
ATOM 903 N N . LEU A 1 108 ? 19.732 3.331 -17.575 1.00 89.94 108 LEU A N 1
ATOM 904 C CA . LEU A 1 108 ? 20.633 4.478 -17.495 1.00 89.94 108 LEU A CA 1
ATOM 905 C C . LEU A 1 108 ? 22.060 4.110 -17.894 1.00 89.94 108 LEU A C 1
ATOM 907 O O . LEU A 1 108 ? 22.790 4.997 -18.326 1.00 89.94 108 LEU A O 1
ATOM 911 N N . TRP A 1 109 ? 22.451 2.838 -17.774 1.00 91.62 109 TRP A N 1
ATOM 912 C CA . TRP A 1 109 ? 23.816 2.381 -18.039 1.00 91.62 109 TRP A CA 1
ATOM 913 C C . TRP A 1 109 ? 24.318 2.778 -19.431 1.00 91.62 109 TRP A C 1
ATOM 915 O O . TRP A 1 109 ? 25.425 3.298 -19.573 1.00 91.62 109 TRP A O 1
ATOM 925 N N . ASP A 1 110 ? 23.460 2.621 -20.439 1.00 88.62 110 ASP A N 1
ATOM 926 C CA . ASP A 1 110 ? 23.783 2.914 -21.839 1.00 88.62 110 ASP A CA 1
ATOM 927 C C . ASP A 1 110 ? 23.645 4.405 -22.196 1.00 88.62 110 ASP A C 1
ATOM 929 O O . ASP A 1 110 ? 23.829 4.800 -23.351 1.00 88.62 110 ASP A O 1
ATOM 933 N N . LYS A 1 111 ? 23.286 5.266 -21.237 1.00 88.44 111 LYS A N 1
ATOM 934 C CA . LYS A 1 111 ? 23.070 6.691 -21.494 1.00 88.44 111 LYS A CA 1
ATOM 935 C C . LYS A 1 111 ? 24.328 7.492 -21.185 1.00 88.44 111 LYS A C 1
ATOM 937 O O . LYS A 1 111 ? 24.803 7.528 -20.056 1.00 88.44 111 LYS A O 1
ATOM 942 N N . LEU A 1 112 ? 24.822 8.220 -22.184 1.00 88.19 112 LEU A N 1
ATOM 943 C CA . LEU A 1 112 ? 26.027 9.054 -22.072 1.00 88.19 112 LEU A CA 1
ATOM 944 C C . LEU A 1 112 ? 25.927 10.092 -20.945 1.00 88.19 112 LEU A C 1
ATOM 946 O O . LEU A 1 112 ? 26.905 10.334 -20.246 1.00 88.19 112 LEU A O 1
ATOM 950 N N . TRP A 1 113 ? 24.732 10.642 -20.713 1.00 85.44 113 TRP A N 1
ATOM 951 C CA . TRP A 1 113 ? 24.489 11.619 -19.650 1.00 85.44 113 TRP A CA 1
ATOM 952 C C . TRP A 1 113 ? 24.576 11.053 -18.226 1.00 85.44 113 TRP A C 1
ATOM 954 O O . TRP A 1 113 ? 24.640 11.829 -17.274 1.00 85.44 113 TRP A O 1
ATOM 964 N N . LEU A 1 114 ? 24.569 9.724 -18.055 1.00 88.00 114 LEU A N 1
ATOM 965 C CA . LEU A 1 114 ? 24.870 9.105 -16.762 1.00 88.00 114 LEU A CA 1
ATOM 966 C C . LEU A 1 114 ? 26.353 9.287 -16.404 1.00 88.00 114 LEU A C 1
ATOM 968 O O . LEU A 1 114 ? 26.688 9.464 -15.235 1.00 88.00 114 LEU A O 1
ATOM 972 N N . TRP A 1 115 ? 27.223 9.238 -17.413 1.00 90.31 115 TRP A N 1
ATOM 973 C CA . TRP A 1 115 ? 28.676 9.247 -17.256 1.00 90.31 115 TRP A CA 1
ATOM 974 C C . TRP A 1 115 ? 29.274 10.650 -17.382 1.00 90.31 115 TRP A 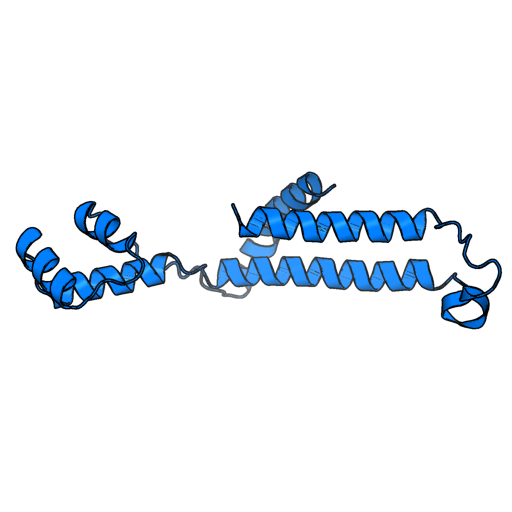C 1
ATOM 976 O O . TRP A 1 115 ? 30.214 10.978 -16.662 1.00 90.31 115 TRP A O 1
ATOM 986 N N . ASP A 1 116 ? 28.714 11.488 -18.257 1.00 90.94 116 ASP A N 1
ATOM 987 C CA . ASP A 1 116 ? 29.122 12.879 -18.439 1.00 90.94 116 ASP A CA 1
ATOM 988 C C . ASP A 1 116 ? 27.901 13.805 -18.505 1.00 90.94 116 ASP A C 1
ATOM 990 O O . ASP A 1 116 ? 27.113 13.799 -19.454 1.00 90.94 116 ASP A O 1
ATOM 994 N N . ILE A 1 117 ? 27.769 14.653 -17.485 1.00 88.44 117 ILE A N 1
ATOM 995 C CA . ILE A 1 117 ? 26.628 15.551 -17.307 1.00 88.44 117 ILE A CA 1
ATOM 996 C C . ILE A 1 117 ? 26.528 16.632 -18.392 1.00 88.44 117 ILE A C 1
ATOM 998 O O . ILE A 1 117 ? 25.448 17.188 -18.597 1.00 88.44 117 ILE A O 1
ATOM 1002 N N . ASN A 1 118 ? 27.612 16.924 -19.121 1.00 88.38 118 ASN A N 1
ATOM 1003 C CA . ASN A 1 118 ? 27.586 17.913 -20.202 1.00 88.38 118 ASN A CA 1
ATOM 1004 C C . ASN A 1 118 ? 26.616 17.503 -21.320 1.00 88.38 118 ASN A C 1
ATOM 1006 O O . ASN A 1 118 ? 25.989 18.363 -21.944 1.00 88.38 118 ASN A O 1
ATOM 1010 N N . TYR A 1 119 ? 26.394 16.193 -21.495 1.00 84.56 119 TYR A N 1
ATOM 1011 C CA . TYR A 1 119 ? 25.435 15.664 -22.463 1.00 84.56 119 TYR A CA 1
ATOM 1012 C C . TYR A 1 119 ? 23.975 16.013 -22.163 1.00 84.56 119 TYR A C 1
ATOM 1014 O O . TYR A 1 119 ? 23.158 15.995 -23.082 1.00 84.56 119 TYR A O 1
ATOM 1022 N N . CYS A 1 120 ? 23.646 16.410 -20.930 1.00 83.50 120 CYS A N 1
ATOM 1023 C CA . CYS A 1 120 ? 22.322 16.941 -20.599 1.00 83.50 120 CYS A CA 1
ATOM 1024 C C . CYS A 1 120 ? 22.063 18.327 -21.205 1.00 83.50 120 CYS A C 1
ATOM 1026 O O . CYS A 1 120 ? 20.907 18.711 -21.356 1.00 83.50 120 CYS A O 1
ATOM 1028 N N . TYR A 1 121 ? 23.104 19.103 -21.520 1.00 85.38 121 TYR A N 1
ATOM 1029 C CA . TYR A 1 121 ? 22.953 20.488 -21.979 1.00 85.38 121 TYR A CA 1
ATOM 1030 C C . TYR A 1 121 ? 22.980 20.624 -23.502 1.00 85.38 121 TYR A C 1
ATOM 1032 O O . TYR A 1 121 ? 22.456 21.603 -24.040 1.00 85.38 121 TYR A O 1
ATOM 1040 N N . TYR A 1 122 ? 23.530 19.641 -24.219 1.00 81.69 122 TYR A N 1
ATOM 1041 C CA . TYR A 1 122 ? 23.468 19.632 -25.678 1.00 81.69 122 TYR A CA 1
ATOM 1042 C C . TYR A 1 122 ? 22.009 19.517 -26.146 1.00 81.69 122 TYR A C 1
ATOM 1044 O O . TYR A 1 122 ? 21.266 18.660 -25.674 1.00 81.69 122 TYR A O 1
ATOM 1052 N N . ASN A 1 123 ? 21.602 20.389 -27.075 1.00 81.69 123 ASN A N 1
ATOM 1053 C CA . ASN A 1 123 ? 20.246 20.479 -27.643 1.00 81.69 123 ASN A CA 1
ATOM 1054 C C . ASN A 1 123 ? 19.115 20.856 -26.665 1.00 81.69 123 ASN A C 1
ATOM 1056 O O . ASN A 1 123 ? 17.941 20.737 -27.020 1.00 81.69 123 ASN A O 1
ATOM 1060 N N . TYR A 1 124 ? 19.427 21.370 -25.470 1.00 78.94 124 TYR A N 1
ATOM 1061 C CA . TYR A 1 124 ? 18.407 21.949 -24.589 1.00 78.94 124 TYR A CA 1
ATOM 1062 C C . TYR A 1 124 ? 17.662 23.103 -25.299 1.00 78.94 124 TYR A C 1
ATOM 1064 O O . TYR A 1 124 ? 18.317 23.937 -25.930 1.00 78.94 124 TYR A O 1
ATOM 1072 N N . PRO A 1 125 ? 16.318 23.203 -25.206 1.00 84.69 125 PRO A N 1
ATOM 1073 C CA . PRO A 1 125 ? 15.400 22.417 -24.367 1.00 84.69 125 PRO A CA 1
ATOM 1074 C C . PRO A 1 125 ? 14.782 21.176 -25.041 1.00 84.69 125 PRO A C 1
ATOM 1076 O O . PRO A 1 125 ? 13.908 20.536 -24.458 1.00 84.69 125 PRO A O 1
ATOM 1079 N N . TYR A 1 126 ? 15.176 20.840 -26.269 1.00 82.38 126 TYR A N 1
ATOM 1080 C CA . TYR A 1 126 ? 14.544 19.783 -27.059 1.00 82.38 126 TYR A CA 1
ATOM 1081 C C . TYR A 1 126 ? 15.244 18.435 -26.854 1.00 82.38 126 TYR A C 1
ATOM 1083 O O . TYR A 1 126 ? 16.042 17.993 -27.681 1.00 82.38 126 TYR A O 1
ATOM 1091 N N . HIS A 1 127 ? 14.910 17.753 -25.756 1.00 81.12 127 HIS A N 1
ATOM 1092 C CA . HIS A 1 127 ? 15.382 16.393 -25.480 1.00 81.12 127 HIS A CA 1
ATOM 1093 C C . HIS A 1 127 ? 14.302 15.350 -25.788 1.00 81.12 127 HIS A C 1
ATOM 1095 O O . HIS A 1 127 ? 13.282 15.311 -25.096 1.00 81.12 127 HIS A O 1
ATOM 1101 N N . PRO A 1 128 ? 14.497 14.480 -26.795 1.00 81.31 128 PRO A N 1
ATOM 1102 C CA . PRO A 1 128 ? 13.589 13.364 -27.012 1.00 81.31 128 PRO A CA 1
ATOM 1103 C C . PRO A 1 128 ? 13.737 12.349 -25.872 1.00 81.31 128 PRO A C 1
ATOM 1105 O O . PRO A 1 128 ? 14.839 11.899 -25.555 1.00 81.31 128 PRO A O 1
ATOM 1108 N N . VAL A 1 129 ? 12.620 11.972 -25.251 1.00 84.19 129 VAL A N 1
ATOM 1109 C CA . VAL A 1 129 ? 12.600 10.901 -24.249 1.00 84.19 129 VAL A CA 1
ATOM 1110 C C . VAL A 1 129 ? 12.654 9.569 -24.986 1.00 84.19 129 VAL A C 1
ATOM 1112 O O . VAL A 1 129 ? 11.741 9.249 -25.740 1.00 84.19 129 VAL A O 1
ATOM 1115 N N . SER A 1 130 ? 13.713 8.789 -24.770 1.00 87.62 130 SER A N 1
ATOM 1116 C CA . SER A 1 130 ? 13.794 7.425 -25.301 1.00 87.62 130 SER A CA 1
ATOM 1117 C C . SER A 1 130 ? 12.709 6.536 -24.689 1.00 87.62 130 SER A C 1
ATOM 1119 O O . SER A 1 130 ? 12.442 6.649 -23.489 1.00 87.62 130 SER A O 1
ATOM 1121 N N . ASP A 1 131 ? 12.166 5.606 -25.473 1.00 89.31 131 ASP A N 1
ATOM 1122 C CA . ASP A 1 131 ? 11.063 4.724 -25.070 1.00 89.31 131 ASP A CA 1
ATOM 1123 C C . ASP A 1 131 ? 11.316 3.988 -23.741 1.00 89.31 131 ASP A C 1
ATOM 1125 O O . ASP A 1 131 ? 10.412 3.889 -22.912 1.00 89.31 131 ASP A O 1
ATOM 1129 N N . ASP A 1 132 ? 12.552 3.550 -23.472 1.00 89.81 132 ASP A N 1
ATOM 1130 C CA . ASP A 1 132 ? 12.914 2.864 -22.217 1.00 89.81 132 ASP A CA 1
ATOM 1131 C C . ASP A 1 132 ? 12.694 3.752 -20.983 1.00 89.81 132 ASP A C 1
ATOM 1133 O O . ASP A 1 132 ? 12.144 3.336 -19.961 1.00 89.81 132 ASP A O 1
ATOM 1137 N N . VAL A 1 133 ? 13.104 5.017 -21.096 1.00 89.62 133 VAL A N 1
ATOM 1138 C CA . VAL A 1 133 ? 12.964 6.030 -20.044 1.00 89.62 133 VAL A CA 1
ATOM 1139 C C . VAL A 1 133 ? 11.495 6.410 -19.886 1.00 89.62 133 VAL A C 1
ATOM 1141 O O . VAL A 1 133 ? 11.011 6.577 -18.764 1.00 89.62 133 VAL A O 1
ATOM 1144 N N . TRP A 1 134 ? 10.752 6.481 -20.992 1.00 91.44 134 TRP A N 1
ATOM 1145 C CA . TRP A 1 134 ? 9.311 6.698 -20.949 1.00 91.44 134 TRP A CA 1
ATOM 1146 C C . TRP A 1 134 ? 8.598 5.576 -20.180 1.00 91.44 134 TRP A C 1
ATOM 1148 O O . TRP A 1 134 ? 7.837 5.858 -19.250 1.00 91.44 134 TRP A O 1
ATOM 1158 N N . TRP A 1 135 ? 8.890 4.307 -20.483 1.00 91.25 135 TRP A N 1
ATOM 1159 C CA . TRP A 1 135 ? 8.308 3.160 -19.776 1.00 91.25 135 TRP A CA 1
ATOM 1160 C C . TRP A 1 135 ? 8.659 3.146 -18.290 1.00 91.25 135 TRP A C 1
ATOM 1162 O O . TRP A 1 135 ? 7.778 2.898 -17.461 1.00 91.25 135 TRP A O 1
ATOM 1172 N N . TYR A 1 136 ? 9.900 3.484 -17.938 1.00 91.19 136 TYR A N 1
ATOM 1173 C CA . TYR A 1 136 ? 10.319 3.655 -16.548 1.00 91.19 136 TYR A CA 1
ATOM 1174 C C . TYR A 1 136 ? 9.445 4.663 -15.796 1.00 91.19 136 TYR A C 1
ATOM 1176 O O . TYR A 1 136 ? 8.931 4.362 -14.709 1.00 91.19 136 TYR A O 1
ATOM 1184 N N . TYR A 1 137 ? 9.203 5.836 -16.387 1.00 91.31 137 TYR A N 1
ATOM 1185 C CA . TYR A 1 137 ? 8.333 6.847 -15.787 1.00 91.31 137 TYR A CA 1
ATOM 1186 C C . TYR A 1 137 ? 6.872 6.404 -15.729 1.00 91.31 137 TYR A C 1
ATOM 1188 O O . TYR A 1 137 ? 6.216 6.605 -14.705 1.00 91.31 137 TYR A O 1
ATOM 1196 N N . MET A 1 138 ? 6.357 5.758 -16.775 1.00 92.69 138 MET A N 1
ATOM 1197 C CA . MET A 1 138 ? 4.969 5.292 -16.809 1.00 92.69 138 MET A CA 1
ATOM 1198 C C . MET A 1 138 ? 4.688 4.207 -15.768 1.00 92.69 138 MET A C 1
ATOM 1200 O O . MET A 1 138 ? 3.658 4.262 -15.090 1.00 92.69 138 MET A O 1
ATOM 1204 N N . ILE A 1 139 ? 5.603 3.249 -15.596 1.00 90.56 139 ILE A N 1
ATOM 1205 C CA . ILE A 1 139 ? 5.520 2.227 -14.543 1.00 90.56 139 ILE A CA 1
ATOM 1206 C C . ILE A 1 139 ? 5.606 2.893 -13.167 1.00 90.56 139 ILE A C 1
ATOM 1208 O O . ILE A 1 139 ? 4.800 2.579 -12.286 1.00 90.56 139 ILE A O 1
ATOM 1212 N N . SER A 1 140 ? 6.514 3.860 -13.010 1.00 91.94 140 SER A N 1
ATOM 1213 C CA . SER A 1 140 ? 6.690 4.577 -11.749 1.00 91.94 140 SER A CA 1
ATOM 1214 C C . SER A 1 140 ? 5.445 5.343 -11.332 1.00 91.94 140 SER A C 1
ATOM 1216 O O . SER A 1 140 ? 4.923 5.153 -10.231 1.00 91.94 140 SER A O 1
ATOM 1218 N N . MET A 1 141 ? 4.902 6.154 -12.236 1.00 90.44 141 MET A N 1
ATOM 1219 C CA . MET A 1 141 ? 3.652 6.870 -12.003 1.00 90.44 141 MET A CA 1
ATOM 1220 C C . MET A 1 141 ? 2.506 5.902 -11.711 1.00 90.44 141 MET A C 1
ATOM 1222 O O . MET A 1 141 ? 1.745 6.125 -10.770 1.00 90.44 141 MET A O 1
ATOM 1226 N N . ALA A 1 142 ? 2.392 4.804 -12.462 1.00 90.44 142 ALA A N 1
ATOM 1227 C CA . ALA A 1 142 ? 1.346 3.813 -12.243 1.00 90.44 142 ALA A CA 1
ATOM 1228 C C . ALA A 1 142 ? 1.415 3.175 -10.847 1.00 90.44 142 ALA A C 1
ATOM 1230 O O . ALA A 1 142 ? 0.366 2.941 -10.240 1.00 90.44 142 ALA A O 1
ATOM 1231 N N . PHE A 1 143 ? 2.617 2.927 -10.321 1.00 89.19 143 PHE A N 1
ATOM 1232 C CA . PHE A 1 143 ? 2.797 2.440 -8.956 1.00 89.19 143 PHE A CA 1
ATOM 1233 C C . PHE A 1 143 ? 2.325 3.465 -7.924 1.00 89.19 143 PHE A C 1
ATOM 1235 O O . PHE A 1 143 ? 1.527 3.115 -7.052 1.00 89.19 143 PHE A O 1
ATOM 1242 N N . TYR A 1 144 ? 2.739 4.729 -8.039 1.00 88.44 144 TYR A N 1
ATOM 1243 C CA . TYR A 1 144 ? 2.302 5.766 -7.100 1.00 88.44 144 TYR A CA 1
ATOM 1244 C C . TYR A 1 144 ? 0.789 5.987 -7.144 1.00 88.44 144 TYR A C 1
ATOM 1246 O O . TYR A 1 144 ? 0.154 6.030 -6.092 1.00 88.44 144 TYR A O 1
ATOM 1254 N N . TRP A 1 145 ? 0.192 6.002 -8.337 1.00 87.38 145 TRP A N 1
ATOM 1255 C CA . TRP A 1 145 ? -1.263 6.040 -8.494 1.00 87.38 145 TRP A CA 1
ATOM 1256 C C . TRP A 1 145 ? -1.943 4.840 -7.831 1.00 87.38 145 TRP A C 1
ATOM 1258 O O . TRP A 1 145 ? -2.928 5.013 -7.114 1.00 87.38 145 TRP A O 1
ATOM 1268 N N . SER A 1 146 ? -1.407 3.626 -8.009 1.00 86.38 146 SER A N 1
ATOM 1269 C CA . SER A 1 146 ? -1.932 2.430 -7.336 1.00 86.38 146 SER A CA 1
ATOM 1270 C C . SER A 1 146 ? -1.896 2.569 -5.809 1.00 86.38 146 SER A C 1
ATOM 1272 O O . SER A 1 146 ? -2.843 2.184 -5.121 1.00 86.38 146 SER A O 1
ATOM 1274 N N . LEU A 1 147 ? -0.832 3.177 -5.275 1.00 84.88 147 LEU A N 1
ATOM 1275 C CA . LEU A 1 147 ? -0.672 3.397 -3.845 1.00 84.88 147 LEU A CA 1
ATOM 1276 C C . LEU A 1 147 ? -1.704 4.406 -3.330 1.00 84.88 147 LEU A C 1
ATOM 1278 O O . LEU A 1 147 ? -2.358 4.128 -2.325 1.00 84.88 147 LEU A O 1
ATOM 1282 N N . SER A 1 148 ? -1.902 5.513 -4.054 1.00 85.81 148 SER A N 1
ATOM 1283 C CA . SER A 1 148 ? -2.916 6.524 -3.741 1.00 85.81 148 SER A CA 1
ATOM 1284 C C . SER A 1 148 ? -4.314 5.914 -3.689 1.00 85.81 148 SER A C 1
ATOM 1286 O O . SER A 1 148 ? -5.003 6.089 -2.688 1.00 85.81 148 SER A O 1
ATOM 1288 N N . PHE A 1 149 ? -4.713 5.129 -4.695 1.00 81.88 149 PHE A N 1
ATOM 1289 C CA . PHE A 1 149 ? -6.024 4.470 -4.678 1.00 81.88 149 PHE A CA 1
ATOM 1290 C C . PHE A 1 149 ? -6.188 3.538 -3.474 1.00 81.88 149 PHE A C 1
ATOM 1292 O O . PHE A 1 149 ? -7.214 3.594 -2.808 1.00 81.88 149 PHE A O 1
ATOM 1299 N N . SER A 1 150 ? -5.163 2.750 -3.141 1.00 76.81 150 SER A N 1
ATOM 1300 C CA . SER A 1 150 ? -5.215 1.814 -2.007 1.00 76.81 150 SER A CA 1
ATOM 1301 C C . SER A 1 150 ? -5.170 2.457 -0.617 1.00 76.81 150 SER A C 1
ATOM 1303 O O . SER A 1 150 ? -5.329 1.762 0.378 1.00 76.81 150 SER A O 1
ATOM 1305 N N . GLN A 1 151 ? -4.845 3.748 -0.525 1.00 74.50 151 GLN A N 1
ATOM 1306 C CA . GLN A 1 151 ? -4.781 4.462 0.751 1.00 74.50 151 GLN A CA 1
ATOM 1307 C C . GLN A 1 151 ? -6.117 5.137 1.090 1.00 74.50 151 GLN A C 1
ATOM 1309 O O . GLN A 1 151 ? -6.396 5.383 2.263 1.00 74.50 151 GLN A O 1
ATOM 1314 N N . PHE A 1 152 ? -6.922 5.447 0.071 1.00 69.31 152 PHE A N 1
ATOM 1315 C CA . PHE A 1 152 ? -8.217 6.114 0.217 1.00 69.31 152 PHE A CA 1
ATOM 1316 C C . PHE A 1 152 ? -9.424 5.170 0.073 1.00 69.31 152 PHE A C 1
ATOM 1318 O O . PHE A 1 152 ? -10.532 5.586 0.408 1.00 69.31 152 PHE A O 1
ATOM 1325 N N . PHE A 1 153 ? -9.213 3.928 -0.375 1.00 52.03 153 PHE A N 1
ATOM 1326 C CA . PHE A 1 153 ? -10.198 2.839 -0.427 1.00 52.03 153 PHE A CA 1
ATOM 1327 C C . PHE A 1 153 ? -9.720 1.645 0.397 1.00 52.03 153 PHE A C 1
ATOM 1329 O O . PHE A 1 153 ? -10.563 1.061 1.114 1.00 52.03 153 PHE A O 1
#

InterPro domains:
  IPR001356 Homeodomain [cd00086] (27-82)
  IPR006634 TRAM/LAG1/CLN8 homology domain [PF03798] (86-149)
  IPR009057 Homedomain-like superfamily [SSF46689] (27-80)
  IPR016439 Sphingosine N-acyltransferase Lag1/Lac1-like [PTHR12560] (1-152)

pLDDT: mean 85.53, std 6.28, range [52.03, 94.75]